Protein AF-A0A090VSH5-F1 (afdb_monomer_lite)

Foldseek 3Di:
DDDDDPVVVVVVVVVVVVVVVVLVVLQVPLQDDLVRLLVVVVVVCVVPVDDDPVPPPDPDDDDDDDDDDPDPPPPPPPPVVCPVVVSSVVSVVVSVVSNCVSLVVQLVVLVVLLVVLVVLVVVLVVCVVVVPPVCPVCNVVSVVSNVCNVVSVVSNVVSVVVSVD

Radius of gyration: 27.44 Å; chains: 1; bounding box: 69×48×62 Å

Organism: NCBI:txid504487

pLDDT: mean 79.21, std 22.47, range [32.31, 97.94]

Secondary structure (DSSP, 8-state):
-PPPPHHHHHHHHHHHHHHHHHHHHHHHHH---HHHHHHHHHHHHHH--------------------------S-TTSTTSSHHHHHHHHHHHHHHHHHHHHHHHHHHHHHHHHHHHHHHHHHHHHHHHTT-TTGGGTHHHHHHHHTTHHHHHHHHHHHHHHHH-

Structure (mmCIF, N/CA/C/O backbone):
data_AF-A0A090VSH5-F1
#
_entry.id   AF-A0A090VSH5-F1
#
loop_
_atom_site.group_PDB
_atom_site.id
_atom_site.type_symbol
_atom_site.label_atom_id
_atom_site.label_alt_id
_atom_site.label_comp_id
_atom_site.label_asym_id
_atom_site.label_entity_id
_atom_site.label_seq_id
_atom_site.pdbx_PDB_ins_code
_atom_site.Cartn_x
_atom_site.Cartn_y
_atom_site.Cartn_z
_atom_site.occupancy
_atom_site.B_iso_or_equiv
_atom_site.auth_seq_id
_atom_site.auth_comp_id
_atom_site.auth_asym_id
_atom_site.auth_atom_id
_atom_site.pdbx_PDB_model_num
ATOM 1 N N . MET A 1 1 ? -21.966 -7.744 16.348 1.00 80.38 1 MET A N 1
ATOM 2 C CA . MET A 1 1 ? -20.959 -8.301 15.412 1.00 80.38 1 MET A CA 1
ATOM 3 C C . MET A 1 1 ? -21.148 -7.629 14.061 1.00 80.38 1 MET A C 1
ATOM 5 O O . MET A 1 1 ? -22.290 -7.363 13.713 1.00 80.38 1 MET A O 1
ATOM 9 N N . TYR A 1 2 ? -20.069 -7.306 13.342 1.00 85.00 2 TYR A N 1
ATOM 10 C CA . TYR A 1 2 ? -20.177 -6.771 11.979 1.00 85.00 2 TYR A CA 1
ATOM 11 C C . TYR A 1 2 ? -20.514 -7.911 11.011 1.00 85.00 2 TYR A C 1
ATOM 13 O O . TYR A 1 2 ? -19.867 -8.957 11.054 1.00 85.00 2 TYR A O 1
ATOM 21 N N . THR A 1 3 ? -21.526 -7.727 10.167 1.00 88.88 3 THR A N 1
ATOM 22 C CA . THR A 1 3 ? -21.911 -8.690 9.131 1.00 88.88 3 THR A CA 1
ATOM 23 C C . THR A 1 3 ? -21.214 -8.330 7.825 1.00 88.88 3 THR A C 1
ATOM 25 O O . THR A 1 3 ? -21.389 -7.241 7.281 1.00 88.88 3 THR A O 1
ATOM 28 N N . PHE A 1 4 ? -20.383 -9.242 7.321 1.00 87.06 4 PHE A N 1
ATOM 29 C CA . PHE A 1 4 ? -19.611 -8.986 6.111 1.00 87.06 4 PHE A CA 1
ATOM 30 C C . PHE A 1 4 ? -20.507 -9.011 4.867 1.00 87.06 4 PHE A C 1
ATOM 32 O O . PHE A 1 4 ? -21.307 -9.927 4.677 1.00 87.06 4 PHE A O 1
ATOM 39 N N . SER A 1 5 ? -20.354 -8.018 3.991 1.00 92.19 5 SER A N 1
ATOM 40 C CA . SER A 1 5 ? -21.100 -7.964 2.734 1.00 92.19 5 SER A CA 1
ATOM 41 C C . SER A 1 5 ? -20.492 -8.912 1.697 1.00 92.19 5 SER A C 1
ATOM 43 O O . SER A 1 5 ? -19.349 -8.733 1.275 1.00 92.19 5 SER A O 1
ATOM 45 N N . ASN A 1 6 ? -21.278 -9.877 1.207 1.00 86.81 6 ASN A N 1
ATOM 46 C CA . ASN A 1 6 ? -20.853 -10.761 0.112 1.00 86.81 6 ASN A CA 1
ATOM 47 C C . ASN A 1 6 ? -20.476 -9.980 -1.158 1.00 86.81 6 ASN A C 1
ATOM 49 O O . ASN A 1 6 ? -19.550 -10.373 -1.862 1.00 86.81 6 ASN A O 1
ATOM 53 N N . LYS A 1 7 ? -21.135 -8.840 -1.412 1.00 94.06 7 LYS A N 1
ATOM 54 C CA . LYS A 1 7 ? -20.830 -7.964 -2.555 1.00 94.06 7 LYS A CA 1
ATOM 55 C C . LYS A 1 7 ? -19.462 -7.294 -2.417 1.00 94.06 7 LYS A C 1
ATOM 57 O O . LYS A 1 7 ? -18.755 -7.128 -3.407 1.00 94.06 7 LYS A O 1
ATOM 62 N N . LEU A 1 8 ? -19.075 -6.936 -1.189 1.00 92.31 8 LEU A N 1
ATOM 63 C CA . LEU A 1 8 ? -17.770 -6.334 -0.920 1.00 92.31 8 LEU A CA 1
ATOM 64 C C . LEU A 1 8 ? -16.641 -7.350 -1.134 1.00 92.31 8 LEU A C 1
ATOM 66 O O . LEU A 1 8 ? -15.607 -6.989 -1.684 1.00 92.31 8 LEU A O 1
ATOM 70 N N . LYS A 1 9 ? -16.871 -8.626 -0.785 1.00 90.81 9 LYS A N 1
ATOM 71 C CA . LYS A 1 9 ? -15.923 -9.720 -1.058 1.00 90.81 9 LYS A CA 1
ATOM 72 C C . LYS A 1 9 ? -15.653 -9.873 -2.553 1.00 90.81 9 LYS A C 1
ATOM 74 O O . LYS A 1 9 ? -14.508 -9.960 -2.975 1.00 90.81 9 LYS A O 1
ATOM 79 N N . THR A 1 10 ? -16.714 -9.942 -3.356 1.00 94.56 10 THR A N 1
ATOM 80 C CA . THR A 1 10 ? -16.582 -10.126 -4.807 1.00 94.56 10 THR A CA 1
ATOM 81 C C . THR A 1 10 ? -15.934 -8.914 -5.462 1.00 94.56 10 THR A C 1
ATOM 83 O O . THR A 1 10 ? -15.097 -9.070 -6.344 1.00 94.56 10 THR A O 1
ATOM 86 N N . PHE A 1 11 ? -16.272 -7.710 -4.992 1.00 96.56 11 PHE A N 1
ATOM 87 C CA . PHE A 1 11 ? -15.682 -6.472 -5.485 1.00 96.56 11 PHE A CA 1
ATOM 88 C C . PHE A 1 11 ? -14.180 -6.377 -5.179 1.00 96.56 11 PHE A C 1
ATOM 90 O O . PHE A 1 11 ? -13.400 -6.064 -6.075 1.00 96.56 11 PHE A O 1
ATOM 97 N N . SER A 1 12 ? -13.747 -6.705 -3.956 1.00 94.56 12 SER A N 1
ATOM 98 C CA . SER A 1 12 ? -12.321 -6.675 -3.610 1.00 94.56 12 SER A CA 1
ATOM 99 C C . SER A 1 12 ? -11.510 -7.706 -4.395 1.00 94.56 12 SER A C 1
ATOM 101 O O . SER A 1 12 ? -10.427 -7.385 -4.874 1.00 94.56 12 SER A O 1
ATOM 103 N N . ILE A 1 13 ? -12.046 -8.914 -4.601 1.00 95.56 13 ILE A N 1
ATOM 104 C CA . ILE A 1 13 ? -11.398 -9.940 -5.431 1.00 95.56 13 ILE A CA 1
ATOM 105 C C . ILE A 1 13 ? -11.237 -9.450 -6.875 1.00 95.56 13 ILE A C 1
ATOM 107 O O . ILE A 1 13 ? -10.167 -9.622 -7.452 1.00 95.56 13 ILE A O 1
ATOM 111 N N . ALA A 1 14 ? -12.257 -8.804 -7.447 1.00 96.94 14 ALA A N 1
ATOM 112 C CA . ALA A 1 14 ? -12.163 -8.245 -8.794 1.00 96.94 14 ALA A CA 1
ATOM 113 C C . ALA A 1 14 ? -11.040 -7.197 -8.904 1.00 96.94 14 ALA A C 1
ATOM 115 O O . ALA A 1 14 ? -10.247 -7.254 -9.841 1.00 96.94 14 ALA A O 1
ATOM 116 N N . LEU A 1 15 ? -10.916 -6.295 -7.921 1.00 96.56 15 LEU A N 1
ATOM 117 C CA . LEU A 1 15 ? -9.824 -5.314 -7.876 1.00 96.56 15 LEU A CA 1
ATOM 118 C C . LEU A 1 15 ? -8.444 -5.969 -7.736 1.00 96.56 15 LEU A C 1
ATOM 120 O O . LEU A 1 15 ? -7.505 -5.528 -8.391 1.00 96.56 15 LEU A O 1
ATOM 124 N N . ILE A 1 16 ? -8.317 -7.028 -6.929 1.00 95.75 16 ILE A N 1
ATOM 125 C CA . ILE A 1 16 ? -7.055 -7.771 -6.782 1.00 95.75 16 ILE A CA 1
ATOM 126 C C . ILE A 1 16 ? -6.649 -8.398 -8.117 1.00 95.75 16 ILE A C 1
ATOM 128 O O . ILE A 1 16 ? -5.506 -8.245 -8.534 1.00 95.75 16 ILE A O 1
ATOM 132 N N . VAL A 1 17 ? -7.576 -9.065 -8.809 1.00 97.25 17 VAL A N 1
ATOM 133 C CA . VAL A 1 17 ? -7.292 -9.694 -10.108 1.00 97.25 17 VAL A CA 1
ATOM 134 C C . VAL A 1 17 ? -6.885 -8.646 -11.141 1.00 97.25 17 VAL A C 1
ATOM 136 O O . VAL A 1 17 ? -5.869 -8.816 -11.808 1.00 97.25 17 VAL A O 1
ATOM 139 N N . LEU A 1 18 ? -7.625 -7.538 -11.241 1.00 97.44 18 LEU A N 1
ATOM 140 C CA . LEU A 1 18 ? -7.280 -6.439 -12.146 1.00 97.44 18 LEU A CA 1
ATOM 141 C C . LEU A 1 18 ? -5.910 -5.832 -11.816 1.00 97.44 18 LEU A C 1
ATOM 143 O O . LEU A 1 18 ? -5.120 -5.584 -12.723 1.00 97.44 18 LEU A O 1
ATOM 147 N N . GLY A 1 19 ? -5.609 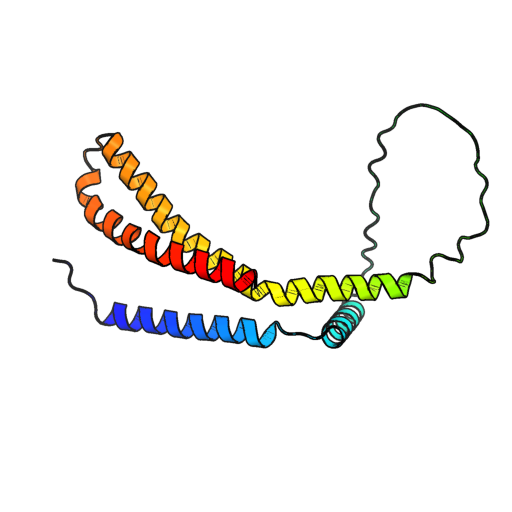-5.644 -10.530 1.00 94.56 19 GLY A N 1
ATOM 148 C CA . GLY A 1 19 ? -4.309 -5.166 -10.070 1.00 94.56 19 GLY A CA 1
ATOM 149 C C . GLY A 1 19 ? -3.173 -6.106 -10.471 1.00 94.56 19 GLY A C 1
ATOM 150 O O . GLY A 1 19 ? -2.199 -5.661 -11.068 1.00 94.56 19 GLY A O 1
ATOM 151 N N . VAL A 1 20 ? -3.317 -7.412 -10.221 1.00 95.12 20 VAL A N 1
ATOM 152 C CA . VAL A 1 20 ? -2.312 -8.424 -10.591 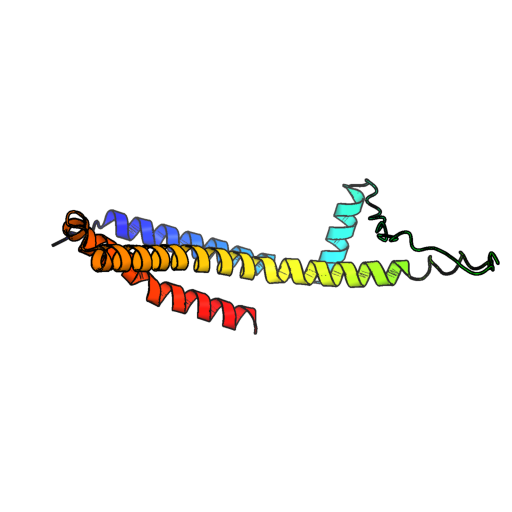1.00 95.12 20 VAL A CA 1
ATOM 153 C C . VAL A 1 20 ? -2.086 -8.462 -12.103 1.00 95.12 20 VAL A C 1
ATOM 155 O O . VAL A 1 20 ? -0.939 -8.519 -12.540 1.00 95.12 20 VAL A O 1
ATOM 158 N N . LEU A 1 21 ? -3.150 -8.377 -12.908 1.00 96.19 21 LEU A N 1
ATOM 159 C CA . LEU A 1 21 ? -3.032 -8.312 -14.368 1.00 96.19 21 LEU A CA 1
ATOM 160 C C . LEU A 1 21 ? -2.290 -7.049 -14.827 1.00 96.19 21 LEU A C 1
ATOM 162 O O . LEU A 1 21 ? -1.409 -7.139 -15.679 1.00 96.19 21 LEU A O 1
ATOM 166 N N . GLY A 1 22 ? -2.604 -5.889 -14.241 1.00 94.06 22 GLY A N 1
ATOM 167 C CA . GLY A 1 22 ? -1.925 -4.628 -14.549 1.00 94.06 22 GLY A CA 1
ATOM 168 C C . GLY A 1 22 ? -0.437 -4.656 -14.192 1.00 94.06 22 GLY A C 1
ATOM 169 O O . GLY A 1 22 ? 0.398 -4.217 -14.980 1.00 94.06 22 GLY A O 1
ATOM 170 N N . VAL A 1 23 ? -0.095 -5.237 -13.040 1.00 93.06 23 VAL A N 1
ATOM 171 C CA . VAL A 1 23 ? 1.297 -5.440 -12.619 1.00 93.06 23 VAL A CA 1
ATOM 172 C C . VAL A 1 23 ? 2.013 -6.389 -13.576 1.00 93.06 23 VAL A C 1
ATOM 174 O O . VAL A 1 23 ? 3.076 -6.042 -14.082 1.00 93.06 23 VAL A O 1
ATOM 177 N N . GLY A 1 24 ? 1.418 -7.545 -13.884 1.00 93.38 24 GLY A N 1
ATOM 178 C CA . GLY A 1 24 ? 1.990 -8.513 -14.823 1.00 93.38 24 GLY A CA 1
ATOM 179 C C . GLY A 1 24 ? 2.280 -7.892 -16.190 1.00 93.38 24 GLY A C 1
ATOM 180 O O . GLY A 1 24 ? 3.381 -8.041 -16.714 1.00 93.38 24 GLY A O 1
ATOM 181 N N . TYR A 1 25 ? 1.342 -7.106 -16.722 1.00 93.50 25 TYR A N 1
ATOM 182 C CA . TYR A 1 25 ? 1.545 -6.356 -17.962 1.00 93.50 25 TYR A CA 1
ATOM 183 C C . TYR A 1 25 ? 2.698 -5.339 -17.863 1.00 93.50 25 TYR A C 1
ATOM 185 O O . TYR A 1 25 ? 3.506 -5.219 -18.787 1.00 93.50 25 TYR A O 1
ATOM 193 N N . GLY A 1 26 ? 2.823 -4.642 -16.729 1.00 89.94 26 GLY A N 1
ATOM 194 C CA . GLY A 1 26 ? 3.933 -3.723 -16.462 1.00 89.94 26 GLY A CA 1
ATOM 195 C C . GLY A 1 26 ? 5.305 -4.397 -16.553 1.00 89.94 26 GLY A C 1
ATOM 196 O O . GLY A 1 26 ? 6.201 -3.866 -17.200 1.00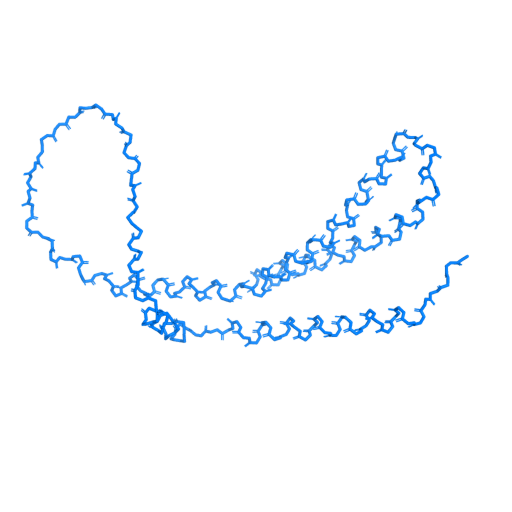 89.94 26 GLY A O 1
ATOM 197 N N . PHE A 1 27 ? 5.451 -5.595 -15.981 1.00 91.81 27 PHE A N 1
ATOM 198 C CA . PHE A 1 27 ? 6.699 -6.367 -16.046 1.00 91.81 27 PHE A CA 1
ATOM 199 C C . PHE A 1 27 ? 6.966 -6.981 -17.426 1.00 91.81 27 PHE A C 1
ATOM 201 O O . PHE A 1 27 ? 8.116 -7.086 -17.844 1.00 91.81 27 PHE A O 1
ATOM 208 N N . MET A 1 28 ? 5.928 -7.378 -18.167 1.00 91.12 28 MET A N 1
ATOM 209 C CA . MET A 1 28 ? 6.106 -7.925 -19.521 1.00 91.12 28 MET A CA 1
ATOM 210 C C . MET A 1 28 ? 6.579 -6.871 -20.528 1.00 91.12 28 MET A C 1
ATOM 212 O O . MET A 1 28 ? 7.216 -7.213 -21.518 1.00 91.12 28 MET A O 1
ATOM 216 N N . THR A 1 29 ? 6.277 -5.594 -20.290 1.00 88.75 29 THR A N 1
ATOM 217 C CA . THR A 1 29 ? 6.602 -4.498 -21.216 1.00 88.75 29 THR A CA 1
ATOM 218 C C . THR A 1 29 ? 7.898 -3.763 -20.875 1.00 88.75 29 THR A C 1
ATOM 220 O O . THR A 1 29 ? 8.431 -3.061 -21.733 1.00 88.75 29 THR A O 1
ATOM 223 N N . SER A 1 30 ? 8.423 -3.927 -19.657 1.00 84.31 30 SER A N 1
ATOM 224 C CA . SER A 1 30 ? 9.608 -3.216 -19.165 1.00 84.31 30 SER A CA 1
ATOM 225 C C . SER A 1 30 ? 10.945 -3.829 -19.583 1.00 84.31 30 SER A C 1
ATOM 227 O O . SER A 1 30 ? 11.955 -3.148 -19.499 1.00 84.31 30 SER A O 1
ATOM 229 N N . HIS A 1 31 ? 10.991 -5.090 -20.017 1.00 81.94 31 HIS A N 1
ATOM 230 C CA . HIS A 1 31 ? 12.243 -5.740 -20.418 1.00 81.94 31 HIS A CA 1
ATOM 231 C C . HIS A 1 31 ? 12.566 -5.395 -21.877 1.00 81.94 31 HIS A C 1
ATOM 233 O O . HIS A 1 31 ? 12.111 -6.072 -22.798 1.00 81.94 31 HIS A O 1
ATOM 239 N N . LYS A 1 32 ? 13.306 -4.302 -22.074 1.00 84.94 32 LYS A N 1
ATOM 240 C CA . LYS A 1 32 ? 13.791 -3.827 -23.381 1.00 84.94 32 LYS A CA 1
ATOM 241 C C . LYS A 1 32 ? 15.295 -4.046 -23.511 1.00 84.94 32 LYS A C 1
ATOM 243 O O . LYS A 1 32 ? 15.998 -3.852 -22.518 1.00 84.94 32 LYS A O 1
ATOM 248 N N . SER A 1 33 ? 15.762 -4.467 -24.688 1.00 86.56 33 SER A N 1
ATOM 249 C CA . SER A 1 33 ? 17.198 -4.550 -24.980 1.00 86.56 33 SER A CA 1
ATOM 250 C C . SER A 1 33 ? 17.787 -3.158 -25.213 1.00 86.56 33 SER A C 1
ATOM 252 O O . SER A 1 33 ? 17.057 -2.185 -25.406 1.00 86.56 33 SER A O 1
ATOM 254 N N . LEU A 1 34 ? 19.115 -3.060 -25.197 1.00 82.62 34 LEU A N 1
ATOM 255 C CA . LEU A 1 34 ? 19.818 -1.802 -25.443 1.00 82.62 34 LEU A CA 1
ATOM 256 C C . LEU A 1 34 ? 19.523 -1.294 -26.867 1.00 82.62 34 LEU A C 1
ATOM 258 O O . LEU A 1 34 ? 19.278 -0.108 -27.068 1.00 82.62 34 LEU A O 1
ATOM 262 N N . GLU A 1 35 ? 19.455 -2.200 -27.845 1.00 83.75 35 GLU A N 1
ATOM 263 C CA . GLU A 1 35 ? 19.112 -1.885 -29.234 1.00 83.75 35 GLU A CA 1
ATOM 264 C C . GLU A 1 35 ? 17.687 -1.332 -29.362 1.00 83.75 35 GLU A C 1
ATOM 266 O O . GLU A 1 35 ? 17.500 -0.303 -30.008 1.00 83.75 35 GLU A O 1
ATOM 271 N N . ASP A 1 36 ? 16.710 -1.945 -28.683 1.00 83.69 36 ASP A N 1
ATOM 272 C CA . ASP A 1 36 ? 15.323 -1.460 -28.664 1.00 83.69 36 ASP A CA 1
ATOM 273 C C . ASP A 1 36 ? 15.237 -0.048 -28.059 1.00 83.69 36 ASP A C 1
ATOM 275 O O . ASP A 1 36 ? 14.466 0.793 -28.516 1.00 83.69 36 ASP A O 1
ATOM 279 N N . VAL A 1 37 ? 16.017 0.223 -27.005 1.00 83.88 37 VAL A N 1
ATOM 280 C CA . VAL A 1 37 ? 16.058 1.541 -26.351 1.00 83.88 37 VAL A CA 1
ATOM 281 C C . VAL A 1 37 ? 16.719 2.579 -27.257 1.00 83.88 37 VAL A C 1
ATOM 283 O O . VAL A 1 37 ? 16.221 3.698 -27.352 1.00 83.88 37 VAL A O 1
ATOM 286 N N . LYS A 1 38 ? 17.792 2.217 -27.967 1.00 82.88 38 LYS A N 1
ATOM 287 C CA . LYS A 1 38 ? 18.429 3.083 -28.970 1.00 82.88 38 LYS A CA 1
ATOM 288 C C . LYS A 1 38 ? 17.478 3.423 -30.114 1.00 82.88 38 LYS A C 1
ATOM 290 O O . LYS A 1 38 ? 17.414 4.582 -30.509 1.00 82.88 38 LYS A O 1
ATOM 295 N N . GLU A 1 39 ? 16.725 2.445 -30.617 1.00 85.75 39 GLU A N 1
ATOM 296 C CA . GLU A 1 39 ? 15.713 2.667 -31.656 1.00 85.75 39 GLU A CA 1
ATOM 297 C C . GLU A 1 39 ? 14.605 3.604 -31.158 1.00 85.75 39 GLU A C 1
ATOM 299 O O . GLU A 1 39 ? 14.280 4.570 -31.843 1.00 85.75 39 GLU A O 1
ATOM 304 N N . MET A 1 40 ? 14.112 3.412 -29.927 1.00 82.81 40 MET A N 1
ATOM 305 C CA . MET A 1 40 ? 13.141 4.328 -29.311 1.00 82.81 40 MET A CA 1
ATOM 306 C C . MET A 1 40 ? 13.684 5.753 -29.162 1.00 82.81 40 MET A C 1
ATOM 308 O O . MET A 1 40 ? 12.973 6.702 -29.473 1.00 82.81 40 MET A O 1
ATOM 312 N N . LEU A 1 41 ? 14.933 5.918 -28.714 1.00 83.12 41 LEU A N 1
ATOM 313 C CA . LEU A 1 41 ? 15.564 7.235 -28.569 1.00 83.12 41 LEU A CA 1
ATOM 314 C C . LEU A 1 41 ? 15.804 7.906 -29.930 1.00 83.12 41 LEU A C 1
ATOM 316 O O . LEU A 1 41 ? 15.650 9.120 -30.054 1.00 83.12 41 LEU A O 1
ATOM 320 N N . ALA A 1 42 ? 16.145 7.129 -30.961 1.00 81.69 42 ALA A N 1
ATOM 321 C CA . ALA A 1 42 ? 16.305 7.622 -32.326 1.00 81.69 42 ALA A CA 1
ATOM 322 C C . ALA A 1 42 ? 14.961 8.040 -32.951 1.00 81.69 42 ALA A C 1
ATOM 324 O O . ALA A 1 42 ? 14.879 9.101 -33.576 1.00 81.69 42 ALA A O 1
ATOM 325 N N . GLU A 1 43 ? 13.895 7.258 -32.745 1.00 79.81 43 GLU A N 1
ATOM 326 C CA . GLU A 1 43 ? 12.530 7.642 -33.124 1.00 79.81 43 GLU A CA 1
ATOM 327 C C . GLU A 1 43 ? 12.081 8.902 -32.369 1.00 79.81 43 GLU A C 1
ATOM 329 O O . GLU A 1 43 ? 11.572 9.840 -32.988 1.00 79.81 43 GLU A O 1
ATOM 334 N N . GLU A 1 44 ? 12.321 8.979 -31.058 1.00 74.25 44 GLU A N 1
ATOM 335 C CA . GLU A 1 44 ? 11.959 10.130 -30.226 1.00 74.25 44 GLU A CA 1
ATOM 336 C C . GLU A 1 44 ? 12.703 11.401 -30.666 1.00 74.25 44 GLU A C 1
ATOM 338 O O . GLU A 1 44 ? 12.073 12.445 -30.837 1.00 74.25 44 GLU A O 1
ATOM 343 N N . ALA A 1 45 ? 14.001 11.312 -30.974 1.00 73.69 45 ALA A N 1
ATOM 344 C CA . ALA A 1 45 ? 14.787 12.419 -31.525 1.00 73.69 45 ALA A CA 1
ATOM 345 C C . ALA A 1 45 ? 14.292 12.869 -32.912 1.00 73.69 45 ALA A C 1
ATOM 347 O O . ALA A 1 45 ? 14.314 14.061 -33.227 1.00 73.69 45 ALA A O 1
ATOM 348 N N . SER A 1 46 ? 13.803 11.937 -33.738 1.00 66.81 46 SER A N 1
ATOM 349 C CA . SER A 1 46 ? 13.247 12.252 -35.061 1.00 66.81 46 SER A CA 1
ATOM 350 C C . SER A 1 46 ? 11.881 12.952 -34.994 1.00 66.81 46 SER A C 1
ATOM 352 O O . SER A 1 46 ? 11.542 13.740 -35.879 1.00 66.81 46 SER A O 1
ATOM 354 N N . HIS A 1 47 ? 11.117 12.716 -33.922 1.00 59.34 47 HIS A N 1
ATOM 355 C CA . HIS A 1 47 ? 9.807 13.327 -33.686 1.00 59.34 47 HIS A CA 1
ATOM 356 C C . HIS A 1 47 ? 9.861 14.586 -32.803 1.00 59.34 47 HIS A C 1
ATOM 358 O O . HIS A 1 47 ? 8.990 15.450 -32.923 1.00 59.34 47 HIS A O 1
ATOM 364 N N . HIS A 1 48 ? 10.905 14.741 -31.985 1.00 53.81 48 HIS A N 1
ATOM 365 C CA . HIS A 1 48 ? 11.176 15.906 -31.143 1.00 53.81 48 HIS A CA 1
ATOM 366 C C . HIS A 1 48 ? 12.494 16.590 -31.546 1.00 53.81 48 HIS A C 1
ATOM 368 O O . HIS A 1 48 ? 13.442 16.675 -30.770 1.00 53.81 48 HIS A O 1
ATOM 374 N N . GLY A 1 49 ? 12.547 17.130 -32.768 1.00 48.78 49 GLY A N 1
ATOM 375 C CA . GLY A 1 49 ? 13.637 17.993 -33.243 1.00 48.78 49 GLY A CA 1
ATOM 376 C C . GLY A 1 49 ? 13.646 19.370 -32.564 1.00 48.78 49 GLY A C 1
ATOM 377 O O . GLY A 1 49 ? 13.334 20.376 -33.197 1.00 48.78 49 GLY A O 1
ATOM 378 N N . GLY A 1 50 ? 13.971 19.414 -31.272 1.00 46.91 50 GLY A N 1
ATOM 379 C CA . GLY A 1 50 ? 14.030 20.634 -30.470 1.00 46.91 50 GLY A CA 1
ATOM 380 C C . GLY A 1 50 ? 15.130 20.567 -29.418 1.00 46.91 50 GLY A C 1
ATOM 381 O O . GLY A 1 50 ? 14.850 20.302 -28.256 1.00 46.91 50 GLY A O 1
ATOM 382 N N . GLU A 1 51 ? 16.366 20.777 -29.871 1.00 46.66 51 GLU A N 1
ATOM 383 C CA . GLU A 1 51 ? 17.498 21.393 -29.164 1.00 46.66 51 GLU A CA 1
ATOM 384 C C . GLU A 1 51 ? 17.283 21.621 -27.650 1.00 46.66 51 GLU A C 1
ATOM 386 O O . GLU A 1 51 ? 16.819 22.672 -27.209 1.00 46.66 51 GLU A O 1
ATOM 391 N N . HIS A 1 52 ? 17.650 20.633 -26.832 1.00 41.72 52 HIS A N 1
ATOM 392 C CA . HIS A 1 52 ? 17.925 20.861 -25.416 1.00 41.72 52 HIS A CA 1
ATOM 393 C C . HIS A 1 52 ? 19.356 20.429 -25.121 1.00 41.72 52 HIS A C 1
ATOM 395 O O . HIS A 1 52 ? 19.622 19.445 -24.432 1.00 41.72 52 HIS A O 1
ATOM 401 N N . GLU A 1 53 ? 20.288 21.209 -25.669 1.00 39.66 53 GLU A N 1
ATOM 402 C CA . GLU A 1 53 ? 21.606 21.370 -25.079 1.00 39.66 53 GLU A CA 1
ATOM 403 C C . GLU A 1 53 ? 21.382 21.833 -23.632 1.00 39.66 53 GLU A C 1
ATOM 405 O O . GLU A 1 53 ? 21.085 22.999 -23.355 1.00 39.66 53 GLU A O 1
ATOM 410 N N . THR A 1 54 ? 21.467 20.909 -22.675 1.00 34.97 54 THR A N 1
ATOM 411 C CA . THR A 1 54 ? 21.638 21.281 -21.276 1.00 34.97 54 THR A CA 1
ATOM 412 C C . THR A 1 54 ? 23.020 21.907 -21.160 1.00 34.97 54 THR A C 1
ATOM 414 O O . THR A 1 54 ? 23.986 21.234 -20.807 1.00 34.97 54 THR A O 1
ATOM 417 N N . THR A 1 55 ? 23.127 23.201 -21.462 1.00 36.25 55 THR A N 1
ATOM 418 C CA . THR A 1 55 ? 24.267 24.001 -21.033 1.00 36.25 55 THR A CA 1
ATOM 419 C C . THR A 1 55 ? 24.257 23.921 -19.505 1.00 36.25 55 THR A C 1
ATOM 421 O O . THR A 1 55 ? 23.452 24.546 -18.806 1.00 36.25 55 THR A O 1
ATOM 424 N N . THR A 1 56 ? 25.104 23.055 -18.957 1.00 36.28 56 THR A N 1
ATOM 425 C CA . THR A 1 56 ? 25.462 23.077 -17.548 1.00 36.28 56 THR A CA 1
ATOM 426 C C . THR A 1 56 ? 26.096 24.436 -17.298 1.00 36.28 56 THR A C 1
ATOM 428 O O . THR A 1 56 ? 27.289 24.627 -17.526 1.00 36.28 56 THR A O 1
ATOM 431 N N . LYS A 1 57 ? 25.296 25.416 -16.862 1.00 37.69 57 LYS A N 1
ATOM 432 C CA . LYS A 1 57 ? 25.818 26.652 -16.283 1.00 37.69 57 LYS A CA 1
ATOM 433 C C . LYS A 1 57 ? 26.585 26.262 -15.029 1.00 37.69 57 LYS A C 1
ATOM 43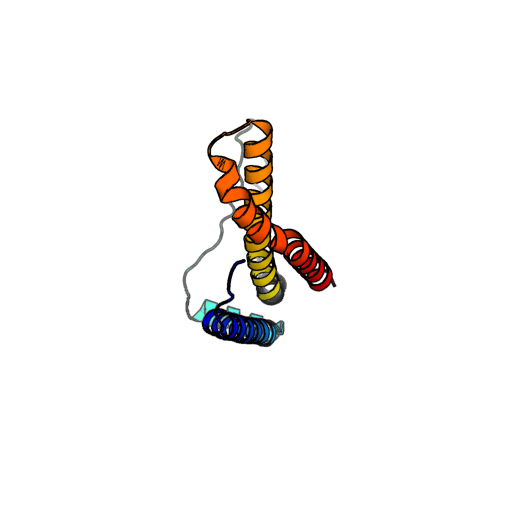5 O O . LYS A 1 57 ? 26.008 26.131 -13.951 1.00 37.69 57 LYS A O 1
ATOM 440 N N . ALA A 1 58 ? 27.887 26.049 -15.196 1.00 35.22 58 ALA A N 1
ATOM 441 C CA . ALA A 1 58 ? 28.835 26.000 -14.106 1.00 35.22 58 ALA A CA 1
ATOM 442 C C . ALA A 1 58 ? 28.613 27.255 -13.257 1.00 35.22 58 ALA A C 1
ATOM 444 O O . ALA A 1 58 ? 28.696 28.386 -13.741 1.00 35.22 58 ALA A O 1
ATOM 445 N N . HIS A 1 59 ? 28.253 27.044 -11.997 1.00 32.81 59 HIS A N 1
ATOM 446 C CA . HIS A 1 59 ? 28.049 28.102 -11.026 1.00 32.81 59 HIS A CA 1
ATOM 447 C C . HIS A 1 59 ? 29.430 28.659 -10.648 1.00 32.81 59 HIS A C 1
ATOM 449 O O . HIS A 1 59 ? 30.020 28.262 -9.646 1.00 32.81 59 HIS A O 1
ATOM 455 N N . VAL A 1 60 ? 29.989 29.535 -11.490 1.00 33.03 60 VAL A N 1
ATOM 456 C CA . VAL A 1 60 ? 31.236 30.247 -11.194 1.00 33.03 60 VAL A CA 1
ATOM 457 C C . VAL A 1 60 ? 30.935 31.265 -10.100 1.00 33.03 60 VAL A C 1
ATOM 459 O O . VAL A 1 60 ? 30.376 32.334 -10.339 1.00 33.03 60 VAL A O 1
ATOM 462 N N . VAL A 1 61 ? 31.287 30.900 -8.869 1.00 34.88 61 VAL A N 1
ATOM 463 C CA . VAL A 1 61 ? 31.465 31.850 -7.773 1.00 34.88 61 VAL A CA 1
ATOM 464 C C . VAL A 1 61 ? 32.592 32.793 -8.187 1.00 34.88 61 VAL A C 1
ATOM 466 O O . VAL A 1 61 ? 33.727 32.366 -8.382 1.00 34.88 61 VAL A O 1
ATOM 469 N N . ALA A 1 62 ? 32.263 34.072 -8.354 1.00 39.00 62 ALA A N 1
ATOM 470 C CA . ALA A 1 62 ? 33.226 35.130 -8.613 1.00 39.00 62 ALA A CA 1
ATOM 471 C C . ALA A 1 62 ? 34.158 35.290 -7.399 1.00 39.00 62 ALA A C 1
ATOM 473 O O . ALA A 1 62 ? 33.795 35.909 -6.399 1.00 39.00 62 ALA A O 1
ATOM 474 N N . GLY A 1 63 ? 35.350 34.705 -7.499 1.00 33.31 63 GLY A N 1
ATOM 475 C CA . GLY A 1 63 ? 36.460 34.860 -6.567 1.00 33.31 63 GLY A CA 1
ATOM 476 C C . GLY A 1 63 ? 37.708 35.310 -7.322 1.00 33.31 63 GLY A C 1
ATOM 477 O O . GLY A 1 63 ? 38.363 34.501 -7.959 1.00 33.31 63 GLY A O 1
ATOM 478 N N . VAL A 1 64 ? 37.928 36.624 -7.302 1.00 36.81 64 VAL A N 1
ATOM 479 C CA . VAL A 1 64 ? 39.191 37.390 -7.320 1.00 36.81 64 VAL A CA 1
ATOM 480 C C . VAL A 1 64 ? 40.503 36.634 -7.651 1.00 36.81 64 VAL A C 1
ATOM 482 O O . VAL A 1 64 ? 40.899 35.737 -6.918 1.00 36.81 64 VAL A O 1
ATOM 485 N N . GLU A 1 65 ? 41.187 37.156 -8.686 1.00 41.94 65 GLU A N 1
ATOM 486 C CA . GLU A 1 65 ? 42.643 37.155 -8.986 1.00 41.94 65 GLU A CA 1
ATOM 487 C C . GLU A 1 65 ? 43.383 35.816 -9.210 1.00 41.94 65 GLU A C 1
ATOM 489 O O . GLU A 1 65 ? 43.684 35.090 -8.272 1.00 41.94 65 GLU A O 1
ATOM 494 N N . ASP A 1 66 ? 43.788 35.540 -10.462 1.00 36.31 66 ASP A N 1
ATOM 495 C CA . ASP A 1 66 ? 45.180 35.663 -10.966 1.00 36.31 66 ASP A CA 1
ATOM 496 C C . ASP A 1 66 ? 45.458 34.735 -12.186 1.00 36.31 66 ASP A C 1
ATOM 498 O O . ASP A 1 66 ? 44.908 33.644 -12.310 1.00 36.31 66 ASP A O 1
ATOM 502 N N . HIS A 1 67 ? 46.363 35.199 -13.057 1.00 37.03 67 HIS A N 1
ATOM 503 C CA . HIS A 1 67 ? 47.156 34.495 -14.081 1.00 37.03 67 HIS A CA 1
ATOM 504 C C . HIS A 1 67 ? 46.557 34.133 -15.462 1.00 37.03 67 HIS A C 1
ATOM 506 O O . HIS A 1 67 ? 46.072 33.039 -15.727 1.00 37.03 67 HIS A O 1
ATOM 512 N N . SER A 1 68 ? 46.771 35.058 -16.410 1.00 45.12 68 SER A N 1
ATOM 513 C CA . SER A 1 68 ? 47.530 34.850 -17.663 1.00 45.12 68 SER A CA 1
ATOM 514 C C . SER A 1 68 ? 47.739 33.398 -18.138 1.00 45.12 68 SER A C 1
ATOM 516 O O . SER A 1 68 ? 48.700 32.771 -17.700 1.00 45.12 68 SER A O 1
ATOM 518 N N . ASN A 1 69 ? 46.969 32.948 -19.142 1.00 34.38 69 ASN A N 1
ATOM 519 C CA . ASN A 1 69 ? 47.483 32.431 -20.428 1.00 34.38 69 ASN A CA 1
ATOM 520 C C . ASN A 1 69 ? 46.311 32.114 -21.390 1.00 34.38 69 ASN A C 1
ATOM 522 O O . ASN A 1 69 ? 45.823 30.989 -21.438 1.00 34.38 69 ASN A O 1
ATOM 526 N N . ASN A 1 70 ? 45.850 33.096 -22.175 1.00 42.28 70 ASN A N 1
ATOM 527 C CA . ASN A 1 70 ? 44.932 32.843 -23.297 1.00 42.28 70 ASN A CA 1
ATOM 528 C C . ASN A 1 70 ? 45.728 32.354 -24.517 1.00 42.28 70 ASN A C 1
ATOM 530 O O . ASN A 1 70 ? 45.869 33.063 -25.514 1.00 42.28 70 ASN A O 1
ATOM 534 N N . ALA A 1 71 ? 46.265 31.139 -24.423 1.00 32.31 71 ALA A N 1
ATOM 535 C CA . ALA A 1 71 ? 46.701 30.389 -25.588 1.00 32.31 71 ALA A CA 1
ATOM 536 C C . ALA A 1 71 ? 45.487 29.622 -26.126 1.00 32.31 71 ALA A C 1
ATOM 538 O O . ALA A 1 71 ? 45.049 28.632 -25.544 1.00 32.31 71 ALA A O 1
ATOM 539 N N . HIS A 1 72 ? 44.912 30.112 -27.223 1.00 41.88 72 HIS A N 1
ATOM 540 C CA . HIS A 1 72 ? 43.978 29.334 -28.026 1.00 41.88 72 HIS A CA 1
ATOM 541 C C . HIS A 1 72 ? 44.761 28.200 -28.698 1.00 41.88 72 HIS A C 1
ATOM 543 O O . HIS A 1 72 ? 45.354 28.399 -29.756 1.00 41.88 72 HIS A O 1
ATOM 549 N N . GLU A 1 73 ? 44.802 27.027 -28.066 1.00 34.12 73 GLU A N 1
ATOM 550 C CA . GLU A 1 73 ? 45.220 25.805 -28.747 1.00 34.12 73 GLU A CA 1
ATOM 551 C C . GLU A 1 73 ? 44.176 25.441 -29.814 1.00 34.12 73 GLU A C 1
ATOM 553 O O . GLU A 1 73 ? 43.000 25.211 -29.522 1.00 34.12 73 GLU A O 1
ATOM 558 N N . GLU A 1 74 ? 44.623 25.392 -31.070 1.00 42.16 74 GLU A N 1
ATOM 559 C CA . GLU A 1 74 ? 43.941 24.746 -32.191 1.00 42.16 74 GLU A CA 1
ATOM 560 C C . GLU A 1 74 ? 43.801 23.242 -31.913 1.00 42.16 74 GLU A C 1
ATOM 562 O O . GLU A 1 74 ? 44.590 22.447 -32.401 1.00 42.16 74 GLU A O 1
ATOM 567 N N . ASN A 1 75 ? 42.815 22.830 -31.117 1.00 42.84 75 ASN A N 1
ATOM 568 C CA . ASN A 1 75 ? 42.399 21.424 -31.015 1.00 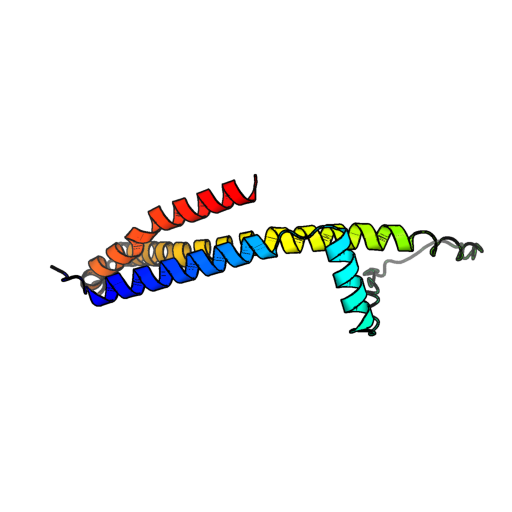42.84 75 ASN A CA 1
ATOM 569 C C . ASN A 1 75 ? 40.890 21.281 -30.738 1.00 42.84 75 ASN A C 1
ATOM 571 O O . ASN A 1 75 ? 40.435 20.318 -30.128 1.00 42.84 75 ASN A O 1
ATOM 575 N N . ALA A 1 76 ? 40.071 22.195 -31.266 1.00 43.19 76 ALA A N 1
ATOM 576 C CA . ALA A 1 76 ? 38.606 22.081 -31.254 1.00 43.19 76 ALA A CA 1
ATOM 577 C C . ALA A 1 76 ? 38.055 21.086 -32.308 1.00 43.19 76 ALA A C 1
ATOM 579 O O . ALA A 1 76 ? 36.897 21.173 -32.707 1.00 43.19 76 ALA A O 1
ATOM 580 N N . HIS A 1 77 ? 38.878 20.138 -32.768 1.00 41.12 77 HIS A N 1
ATOM 581 C CA . HIS A 1 77 ? 38.486 19.081 -33.710 1.00 41.12 77 HIS A CA 1
ATOM 582 C C . HIS A 1 77 ? 38.500 17.670 -33.093 1.00 41.12 77 HIS A C 1
ATOM 584 O O . HIS A 1 77 ? 38.168 16.711 -33.781 1.00 41.12 77 HIS A O 1
ATOM 590 N N . GLY A 1 78 ? 38.825 17.531 -31.800 1.00 35.75 78 GLY A N 1
ATOM 591 C CA . GLY A 1 78 ? 38.753 16.252 -31.075 1.00 35.75 78 GLY A CA 1
ATOM 592 C C . GLY A 1 78 ? 37.416 15.977 -30.373 1.00 35.75 78 GLY A C 1
ATOM 593 O O . GLY A 1 78 ? 37.122 14.832 -30.056 1.00 35.75 78 GLY A O 1
ATOM 594 N N . ALA A 1 79 ? 36.576 16.997 -30.170 1.00 42.03 79 ALA A N 1
ATOM 595 C CA . ALA A 1 79 ? 35.332 16.881 -29.395 1.00 42.03 79 ALA A CA 1
ATOM 596 C C . ALA A 1 79 ? 34.163 16.207 -30.147 1.00 42.03 79 ALA A C 1
ATOM 598 O O . ALA A 1 79 ? 33.095 16.020 -29.577 1.00 42.03 79 ALA A O 1
ATOM 599 N N . LEU A 1 80 ? 34.347 15.845 -31.422 1.00 44.34 80 LEU A N 1
ATOM 600 C CA . LEU A 1 80 ? 33.333 15.149 -32.228 1.00 44.34 80 LEU A CA 1
ATOM 601 C C . LEU A 1 80 ? 33.561 13.632 -32.316 1.00 44.34 80 LEU A C 1
ATOM 603 O O . LEU A 1 80 ? 32.713 12.927 -32.852 1.00 44.34 80 LEU A O 1
ATOM 607 N N . ALA A 1 81 ? 34.685 13.123 -31.800 1.00 39.84 81 ALA A N 1
ATOM 608 C CA . ALA A 1 81 ? 34.975 11.687 -31.778 1.00 39.84 81 ALA A CA 1
ATOM 609 C C . ALA A 1 81 ? 34.380 10.967 -30.552 1.00 39.84 81 ALA A C 1
ATOM 611 O O . ALA A 1 81 ? 34.372 9.743 -30.523 1.00 39.84 81 ALA A O 1
ATOM 612 N N . ASP A 1 82 ? 33.865 11.716 -29.570 1.00 41.84 82 ASP A N 1
ATOM 613 C CA . ASP A 1 82 ? 33.329 11.190 -28.301 1.00 41.84 82 ASP A CA 1
ATOM 614 C C . ASP A 1 82 ? 31.790 11.272 -28.215 1.00 41.84 82 ASP A C 1
ATOM 616 O O . ASP A 1 82 ? 31.177 11.021 -27.183 1.00 41.84 82 ASP A O 1
ATOM 620 N N . VAL A 1 83 ? 31.128 11.631 -29.320 1.00 50.12 83 VAL A N 1
ATOM 621 C CA . VAL A 1 83 ? 29.658 11.728 -29.390 1.00 50.12 83 VAL A CA 1
ATOM 622 C C . VAL A 1 83 ? 29.007 10.338 -29.440 1.00 50.12 83 VAL A C 1
ATOM 624 O O . VAL A 1 83 ? 27.887 10.166 -28.965 1.00 50.12 83 VAL A O 1
ATOM 627 N N . ASP A 1 84 ? 29.722 9.333 -29.954 1.00 49.78 84 ASP A N 1
ATOM 628 C CA . ASP A 1 84 ? 29.223 7.955 -30.077 1.00 49.78 84 ASP A CA 1
ATOM 629 C C . ASP A 1 84 ? 29.215 7.221 -28.720 1.00 49.78 84 ASP A C 1
ATOM 631 O O . ASP A 1 84 ? 28.326 6.420 -28.443 1.00 49.78 84 ASP A O 1
ATOM 635 N N . HIS A 1 85 ? 30.146 7.554 -27.815 1.00 50.50 85 HIS A N 1
ATOM 636 C CA . HIS A 1 85 ? 30.203 6.962 -26.472 1.00 50.50 85 HIS A CA 1
ATOM 637 C C . HIS A 1 85 ? 29.137 7.528 -25.521 1.00 50.50 85 HIS A C 1
ATOM 639 O O . HIS A 1 85 ? 28.560 6.782 -24.730 1.00 50.50 85 HIS A O 1
ATOM 645 N N . HIS A 1 86 ? 28.797 8.815 -25.640 1.00 58.19 86 HIS A N 1
ATOM 646 C CA . HIS A 1 86 ? 27.741 9.428 -24.828 1.00 58.19 86 HIS A CA 1
ATOM 647 C C . HIS A 1 86 ? 26.328 8.919 -25.162 1.00 58.19 86 HIS A C 1
ATOM 649 O O . HIS A 1 86 ? 25.471 8.874 -24.277 1.00 58.19 86 HIS A O 1
ATOM 655 N N . GLY A 1 87 ? 26.072 8.517 -26.413 1.00 62.34 87 GLY A N 1
ATOM 656 C CA . GLY A 1 87 ? 24.791 7.920 -26.812 1.00 62.34 87 GLY A CA 1
ATOM 657 C C . GLY A 1 87 ? 24.560 6.542 -26.186 1.00 62.34 87 GLY A C 1
ATOM 658 O O . GLY A 1 87 ? 23.451 6.236 -25.742 1.00 62.34 87 GLY A O 1
ATOM 659 N N . ASP A 1 88 ? 25.620 5.741 -26.091 1.00 72.75 88 ASP A N 1
ATOM 660 C CA . ASP A 1 88 ? 25.574 4.385 -25.543 1.00 72.75 88 ASP A CA 1
ATOM 661 C C . ASP A 1 88 ? 25.388 4.380 -24.022 1.00 72.75 88 ASP A C 1
ATOM 663 O O . ASP A 1 88 ? 24.512 3.670 -23.522 1.00 72.75 88 ASP A O 1
ATOM 667 N N . GLU A 1 89 ? 26.113 5.236 -23.294 1.00 77.81 89 GLU A N 1
ATOM 668 C CA . GLU A 1 89 ? 25.905 5.417 -21.849 1.00 77.81 89 GLU A CA 1
ATOM 669 C C . GLU A 1 89 ? 24.501 5.969 -21.543 1.00 77.81 89 GLU A C 1
ATOM 671 O O . GLU A 1 89 ? 23.832 5.521 -20.607 1.00 77.81 89 GLU A O 1
ATOM 676 N N . HIS A 1 90 ? 23.998 6.912 -22.351 1.00 78.75 90 HIS A N 1
ATOM 677 C CA . HIS A 1 90 ? 22.644 7.438 -22.178 1.00 78.75 90 HIS A CA 1
ATOM 678 C C . HIS A 1 90 ? 21.575 6.355 -22.385 1.00 78.75 90 HIS A C 1
ATOM 680 O O . HIS A 1 90 ? 20.648 6.238 -21.577 1.00 78.75 90 HIS A O 1
ATOM 686 N N . ALA A 1 91 ? 21.722 5.529 -23.423 1.00 83.06 91 ALA A N 1
ATOM 687 C CA . ALA A 1 91 ? 20.818 4.416 -23.682 1.00 83.06 91 ALA A CA 1
ATOM 688 C C . ALA A 1 91 ? 20.833 3.384 -22.541 1.00 83.06 91 ALA A C 1
ATOM 690 O O . ALA A 1 91 ? 19.772 2.902 -22.142 1.00 83.06 91 ALA A O 1
ATOM 691 N N . GLU A 1 92 ? 21.997 3.095 -21.955 1.00 84.38 92 GLU A N 1
ATOM 692 C CA . GLU A 1 92 ? 22.116 2.205 -20.795 1.00 84.38 92 GLU A CA 1
ATOM 693 C C . GLU A 1 92 ? 21.387 2.768 -19.561 1.00 84.38 92 GLU A C 1
ATOM 695 O O . GLU A 1 92 ? 20.609 2.065 -18.906 1.00 84.38 92 GLU A O 1
ATOM 700 N N . HIS A 1 93 ? 21.539 4.064 -19.276 1.00 86.25 93 HIS A N 1
ATOM 701 C CA . HIS A 1 93 ? 20.810 4.715 -18.187 1.00 86.25 93 HIS A CA 1
ATOM 702 C C . HIS A 1 93 ? 19.290 4.676 -18.383 1.00 86.25 93 HIS A C 1
ATOM 704 O O . HIS A 1 93 ? 18.551 4.387 -17.436 1.00 86.25 93 HIS A O 1
ATOM 710 N N . VAL A 1 94 ? 18.805 4.959 -19.595 1.00 87.56 94 VAL A N 1
ATOM 711 C CA . VAL A 1 94 ? 17.371 4.911 -19.918 1.00 87.56 94 VAL A CA 1
ATOM 712 C C . VAL A 1 94 ? 16.847 3.479 -19.822 1.00 87.56 94 VAL A C 1
ATOM 714 O O . VAL A 1 94 ? 15.778 3.255 -19.251 1.00 87.56 94 VAL A O 1
ATOM 717 N N . MET A 1 95 ? 17.617 2.495 -20.287 1.00 88.75 95 MET A N 1
ATOM 718 C CA . MET A 1 95 ? 17.280 1.079 -20.159 1.00 88.75 95 MET A CA 1
ATOM 719 C C . MET A 1 95 ? 17.062 0.694 -18.690 1.00 88.75 95 MET A C 1
ATOM 721 O O . MET A 1 95 ? 16.005 0.158 -18.345 1.00 88.75 95 MET A O 1
ATOM 725 N N . HIS A 1 96 ? 17.994 1.049 -17.800 1.00 87.81 96 HIS A N 1
ATOM 726 C CA . HIS A 1 96 ? 17.837 0.806 -16.364 1.00 87.81 96 HIS A CA 1
ATOM 727 C C . HIS A 1 96 ? 16.605 1.503 -15.771 1.00 87.81 96 HIS A C 1
ATOM 729 O O . HIS A 1 96 ? 15.908 0.922 -14.934 1.00 87.81 96 HIS A O 1
ATOM 735 N N . GLN A 1 97 ? 16.281 2.722 -16.214 1.00 89.06 97 GLN A N 1
ATOM 736 C CA . GLN A 1 97 ? 15.063 3.412 -15.776 1.00 89.06 97 GLN A CA 1
ATOM 737 C C . GLN A 1 97 ? 13.793 2.674 -16.212 1.00 89.06 97 GLN A C 1
ATOM 739 O O . GLN A 1 97 ? 12.866 2.527 -15.411 1.00 89.06 97 GLN A O 1
ATOM 744 N N . ILE A 1 98 ? 13.744 2.179 -17.452 1.00 88.69 98 ILE A N 1
ATOM 745 C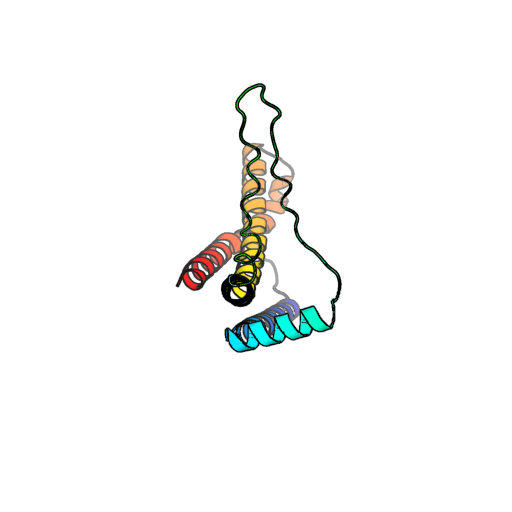 CA . ILE A 1 98 ? 12.601 1.423 -17.979 1.00 88.69 98 ILE A CA 1
ATOM 746 C C . ILE A 1 98 ? 12.425 0.111 -17.204 1.00 88.69 98 ILE A C 1
ATOM 748 O O . ILE A 1 98 ? 11.299 -0.219 -16.819 1.00 88.69 98 ILE A O 1
ATOM 752 N N . HIS A 1 99 ? 13.520 -0.597 -16.915 1.00 89.44 99 HIS A N 1
ATOM 753 C CA . HIS A 1 99 ? 13.506 -1.858 -16.165 1.00 89.44 99 HIS A CA 1
ATOM 754 C C . HIS A 1 99 ? 13.053 -1.662 -14.709 1.00 89.44 99 HIS A C 1
ATOM 756 O O . HIS A 1 99 ? 12.277 -2.466 -14.191 1.00 89.44 99 HIS A O 1
ATOM 762 N N . ASN A 1 100 ? 13.459 -0.564 -14.061 1.00 91.44 100 ASN A N 1
ATOM 763 C CA . ASN A 1 100 ? 13.097 -0.268 -12.668 1.00 91.44 100 ASN A CA 1
ATOM 764 C C . ASN A 1 100 ? 11.711 0.370 -12.499 1.00 91.44 100 ASN A C 1
ATOM 766 O O . ASN A 1 100 ? 11.160 0.383 -11.394 1.00 91.44 100 ASN A O 1
ATOM 770 N N . ARG A 1 101 ? 11.106 0.883 -13.574 1.00 91.19 101 ARG A N 1
ATOM 771 C CA . ARG A 1 101 ? 9.790 1.537 -13.539 1.00 91.19 101 ARG A CA 1
ATOM 772 C C . ARG A 1 101 ? 8.667 0.689 -12.909 1.00 91.19 101 ARG A C 1
ATOM 774 O O . ARG A 1 101 ? 7.958 1.228 -12.054 1.00 91.19 101 ARG A O 1
ATOM 781 N N . PRO A 1 102 ? 8.466 -0.601 -13.260 1.00 93.50 102 PRO A N 1
ATOM 782 C CA . PRO A 1 102 ? 7.434 -1.426 -12.623 1.00 93.50 102 PRO A CA 1
ATOM 783 C C . PRO A 1 102 ? 7.700 -1.681 -11.131 1.00 93.50 102 PRO A C 1
ATOM 785 O O . PRO A 1 102 ? 6.756 -1.669 -10.337 1.00 93.50 102 PRO A O 1
ATOM 788 N N . TRP A 1 103 ? 8.965 -1.842 -10.727 1.00 93.69 103 TRP A N 1
ATOM 789 C CA . TRP A 1 103 ? 9.347 -1.996 -9.320 1.00 93.69 103 TRP A CA 1
ATOM 790 C C . TRP A 1 103 ? 9.028 -0.746 -8.504 1.00 93.69 103 TRP A C 1
ATOM 792 O O . TRP A 1 103 ? 8.399 -0.841 -7.449 1.00 93.69 103 TRP A O 1
ATOM 802 N N . ALA A 1 104 ? 9.384 0.433 -9.020 1.00 93.19 104 ALA A N 1
ATOM 803 C CA . ALA A 1 104 ? 9.080 1.705 -8.375 1.00 93.19 104 ALA A CA 1
ATOM 804 C C . ALA A 1 104 ? 7.565 1.917 -8.221 1.00 93.19 104 ALA A C 1
ATOM 806 O O . ALA A 1 104 ? 7.100 2.301 -7.147 1.00 93.19 104 ALA A O 1
ATOM 807 N N . ALA A 1 105 ? 6.780 1.606 -9.259 1.00 92.88 105 ALA A N 1
ATOM 808 C CA . ALA A 1 105 ? 5.323 1.720 -9.215 1.00 92.88 105 ALA A CA 1
ATOM 809 C C . ALA A 1 105 ? 4.702 0.825 -8.125 1.00 92.88 105 ALA A C 1
ATOM 811 O O . ALA A 1 105 ? 3.862 1.286 -7.346 1.00 92.88 105 ALA A O 1
ATOM 812 N N . LEU A 1 106 ? 5.147 -0.433 -8.031 1.00 94.19 106 LEU A N 1
ATOM 813 C CA . LEU A 1 106 ? 4.717 -1.357 -6.980 1.00 94.19 106 LEU A CA 1
ATOM 814 C C . LEU A 1 106 ? 5.114 -0.877 -5.584 1.00 94.19 106 LEU A C 1
ATOM 816 O O . LEU A 1 106 ? 4.288 -0.895 -4.669 1.00 94.19 106 LEU A O 1
ATOM 820 N N . TYR A 1 107 ? 6.364 -0.445 -5.422 1.00 94.50 107 TYR A N 1
ATOM 821 C CA . TYR A 1 107 ? 6.900 -0.020 -4.136 1.00 94.50 107 TYR A CA 1
ATOM 822 C C . TYR A 1 107 ? 6.157 1.205 -3.595 1.00 94.50 107 TYR A C 1
ATOM 824 O O . TYR A 1 107 ? 5.708 1.195 -2.449 1.00 94.50 107 TYR A O 1
ATOM 832 N N . VAL A 1 108 ? 5.952 2.232 -4.429 1.00 95.12 108 VAL A N 1
ATOM 833 C CA . VAL A 1 108 ? 5.223 3.451 -4.043 1.00 95.12 108 VAL A CA 1
ATOM 834 C C . VAL A 1 108 ? 3.794 3.119 -3.615 1.00 95.12 108 VAL A C 1
ATOM 836 O O . VAL A 1 108 ? 3.347 3.582 -2.565 1.00 95.12 108 VAL A O 1
ATOM 839 N N . ALA A 1 109 ? 3.086 2.280 -4.378 1.00 95.25 109 ALA A N 1
ATOM 840 C CA . ALA A 1 109 ? 1.722 1.883 -4.042 1.00 95.25 109 ALA A CA 1
ATOM 841 C C . ALA A 1 109 ? 1.657 1.086 -2.726 1.00 95.25 109 ALA A C 1
ATOM 843 O O . ALA A 1 109 ? 0.849 1.402 -1.849 1.00 95.25 109 ALA A O 1
ATOM 844 N N . ALA A 1 110 ? 2.519 0.081 -2.553 1.00 95.50 110 ALA A N 1
ATOM 845 C CA . ALA A 1 110 ? 2.556 -0.735 -1.341 1.00 95.50 110 ALA A CA 1
ATOM 846 C C . ALA A 1 110 ? 2.902 0.102 -0.098 1.00 95.50 110 ALA A C 1
ATOM 848 O O . ALA A 1 110 ? 2.221 0.006 0.929 1.00 95.50 110 ALA A O 1
ATOM 849 N N . PHE A 1 111 ? 3.911 0.970 -0.213 1.00 95.56 111 PHE A N 1
ATOM 850 C CA . PHE A 1 111 ? 4.335 1.861 0.861 1.00 95.56 111 PHE A CA 1
ATOM 851 C C . PHE A 1 111 ? 3.231 2.852 1.246 1.00 95.56 111 PHE A C 1
ATOM 853 O O . PHE A 1 111 ? 2.973 3.049 2.433 1.00 95.56 111 PHE A O 1
ATOM 860 N N . PHE A 1 112 ? 2.520 3.414 0.264 1.00 97.12 112 PHE A N 1
ATOM 861 C CA . PHE A 1 112 ? 1.400 4.326 0.496 1.00 97.12 112 PHE A CA 1
ATOM 862 C C . PHE A 1 112 ? 0.298 3.689 1.356 1.00 97.12 112 PHE A C 1
ATOM 864 O O . PHE A 1 112 ? -0.070 4.237 2.396 1.00 97.12 112 PHE A O 1
ATOM 871 N N . PHE A 1 113 ? -0.198 2.504 0.984 1.00 96.00 113 PHE A N 1
ATOM 872 C CA . PHE A 1 113 ? -1.263 1.843 1.751 1.00 96.00 113 PHE A CA 1
ATOM 873 C C . PHE A 1 113 ? -0.804 1.389 3.140 1.00 96.00 113 PHE A C 1
ATOM 875 O O . PHE A 1 113 ? -1.570 1.466 4.103 1.00 96.00 113 PHE A O 1
ATOM 882 N N . MET A 1 114 ? 0.448 0.949 3.275 1.00 97.12 114 MET A N 1
ATOM 883 C CA . MET A 1 114 ? 1.023 0.621 4.579 1.00 97.12 114 MET A CA 1
ATOM 884 C C . MET A 1 114 ? 1.127 1.870 5.476 1.00 97.12 114 MET A C 1
ATOM 886 O O . MET A 1 114 ? 0.782 1.806 6.657 1.00 97.12 114 MET A O 1
ATOM 890 N N . MET A 1 115 ? 1.536 3.018 4.926 1.00 97.62 115 MET A N 1
ATOM 891 C CA . MET A 1 115 ? 1.617 4.288 5.656 1.00 97.62 115 MET A CA 1
ATOM 892 C C . MET A 1 115 ? 0.253 4.793 6.128 1.00 97.62 115 MET A C 1
ATOM 894 O O . MET A 1 115 ? 0.172 5.365 7.211 1.00 97.62 115 MET A O 1
ATOM 898 N N . ILE A 1 116 ? -0.831 4.534 5.388 1.00 97.19 116 ILE A N 1
ATOM 899 C CA . ILE A 1 116 ? -2.192 4.825 5.868 1.00 97.19 116 ILE A CA 1
ATOM 900 C C . ILE A 1 116 ? -2.479 4.045 7.158 1.00 97.19 116 ILE A C 1
ATOM 902 O O . ILE A 1 116 ? -2.931 4.628 8.145 1.00 97.19 116 ILE A O 1
ATOM 906 N N . ALA A 1 117 ? -2.179 2.742 7.183 1.00 97.50 117 ALA A N 1
ATOM 907 C CA . ALA A 1 117 ? -2.375 1.919 8.376 1.00 97.50 117 ALA A CA 1
ATOM 908 C C . ALA A 1 117 ? -1.475 2.368 9.540 1.00 97.50 117 ALA A C 1
ATOM 910 O O . ALA A 1 117 ? -1.939 2.446 10.679 1.00 97.50 117 ALA A O 1
ATOM 911 N N . LEU A 1 118 ? -0.214 2.720 9.266 1.00 97.50 118 LEU A N 1
ATOM 912 C CA . LEU A 1 118 ? 0.701 3.236 10.286 1.00 97.50 118 LEU A CA 1
ATOM 913 C C . LEU A 1 118 ? 0.237 4.589 10.843 1.00 97.50 118 LEU A C 1
ATOM 915 O O . LEU A 1 118 ? 0.274 4.800 12.052 1.00 97.50 118 LEU A O 1
ATOM 919 N N . GLY A 1 119 ? -0.246 5.488 9.984 1.00 97.88 119 GLY A N 1
ATOM 920 C CA . GLY A 1 119 ? -0.797 6.780 10.386 1.00 97.88 119 GLY A CA 1
ATOM 921 C C . GLY A 1 119 ? -2.017 6.626 11.293 1.00 97.88 119 GLY A C 1
ATOM 922 O O . GLY A 1 119 ? -2.123 7.312 12.308 1.00 97.88 119 GLY A O 1
ATOM 923 N N . VAL A 1 120 ? -2.898 5.668 10.989 1.00 97.94 120 VAL A N 1
ATOM 924 C CA . VAL A 1 120 ? -4.042 5.334 11.851 1.00 97.94 120 VAL A CA 1
ATOM 925 C C . VAL A 1 120 ? -3.571 4.762 13.187 1.00 97.94 120 VAL A C 1
ATOM 927 O O . VAL A 1 120 ? -4.129 5.129 14.215 1.00 97.94 120 VAL A O 1
ATOM 930 N N . LEU A 1 121 ? -2.529 3.922 13.208 1.00 97.38 121 LEU A N 1
ATOM 931 C CA . LEU A 1 121 ? -1.959 3.397 14.453 1.00 97.38 121 LEU A CA 1
ATOM 932 C C . LEU A 1 121 ? -1.360 4.510 15.323 1.00 97.38 121 LEU A C 1
ATOM 934 O O . LEU A 1 121 ? -1.600 4.546 16.529 1.00 97.38 121 LEU A O 1
ATOM 938 N N . ALA A 1 122 ? -0.612 5.433 14.716 1.00 97.69 122 ALA A N 1
ATOM 939 C CA . ALA A 1 122 ? -0.058 6.588 15.412 1.00 97.69 122 ALA A CA 1
ATOM 940 C C . ALA A 1 122 ? -1.175 7.472 15.986 1.00 97.69 122 ALA A C 1
ATOM 942 O O . ALA A 1 122 ? -1.143 7.831 17.162 1.00 97.69 122 ALA A O 1
ATOM 943 N N . PHE A 1 123 ? -2.206 7.761 15.188 1.00 97.19 123 PHE A N 1
ATOM 944 C CA . PHE A 1 123 ? -3.367 8.524 15.640 1.00 97.19 123 PHE A CA 1
ATOM 945 C C . PHE A 1 123 ? -4.119 7.813 16.772 1.00 97.19 123 PHE A C 1
ATOM 947 O O . PHE A 1 123 ? -4.437 8.437 17.781 1.00 97.19 123 PHE A O 1
ATOM 954 N N . TYR A 1 124 ? -4.344 6.505 16.647 1.00 96.62 124 TYR A N 1
ATOM 955 C CA . TYR A 1 124 ? -4.951 5.662 17.676 1.00 96.62 124 TYR A CA 1
ATOM 956 C C . TYR A 1 124 ? -4.188 5.743 19.007 1.00 96.62 124 TYR A C 1
ATOM 958 O O . TYR A 1 124 ? -4.793 5.984 20.052 1.00 96.62 124 TYR A O 1
ATOM 966 N N . ALA A 1 125 ? -2.857 5.627 18.969 1.00 96.81 125 ALA A N 1
ATOM 967 C CA . ALA A 1 125 ? -2.012 5.749 20.154 1.00 96.81 125 ALA A CA 1
ATOM 968 C C . ALA A 1 125 ? -2.111 7.143 20.799 1.00 96.81 125 ALA A C 1
ATOM 970 O O . ALA A 1 125 ? -2.203 7.248 22.024 1.00 96.81 125 ALA A O 1
ATOM 971 N N . ILE A 1 126 ? -2.158 8.206 19.987 1.00 97.19 126 ILE A N 1
ATOM 972 C CA . ILE A 1 126 ? -2.330 9.583 20.474 1.00 97.19 126 ILE A CA 1
ATOM 973 C C . ILE A 1 126 ? -3.664 9.742 21.207 1.00 97.19 126 ILE A C 1
ATOM 975 O O . ILE A 1 126 ? -3.677 10.311 22.293 1.00 97.19 126 ILE A O 1
ATOM 979 N N . GLN A 1 127 ? -4.766 9.211 20.666 1.00 96.31 127 GLN A N 1
ATOM 980 C CA . GLN A 1 127 ? -6.090 9.323 21.295 1.00 96.31 127 GLN A CA 1
ATOM 981 C C . GLN A 1 127 ? -6.134 8.694 22.696 1.00 96.31 127 GLN A C 1
ATOM 983 O O . GLN A 1 127 ? -6.756 9.243 23.610 1.00 96.31 127 GLN A O 1
ATOM 988 N N . ILE A 1 128 ? -5.448 7.560 22.876 1.00 94.62 128 ILE A N 1
ATOM 989 C CA . ILE A 1 128 ? -5.322 6.889 24.176 1.00 94.62 128 ILE A CA 1
ATOM 990 C C . ILE A 1 128 ? -4.450 7.721 25.121 1.00 94.62 128 ILE A C 1
ATOM 992 O O . ILE A 1 128 ? -4.843 7.965 26.262 1.00 94.62 128 ILE A O 1
ATOM 996 N N . ALA A 1 129 ? -3.293 8.191 24.647 1.00 96.81 129 ALA A N 1
ATOM 997 C CA . ALA A 1 129 ? -2.358 8.981 25.446 1.00 96.81 129 ALA A CA 1
ATOM 998 C C . ALA A 1 129 ? -2.961 10.316 25.913 1.00 96.81 129 ALA A C 1
ATOM 1000 O O . ALA A 1 129 ? -2.752 10.725 27.053 1.00 96.81 129 ALA A O 1
ATOM 1001 N N . SER A 1 130 ? -3.746 10.974 25.057 1.00 96.62 130 SER A N 1
ATOM 1002 C CA . SER A 1 130 ? -4.427 12.232 25.373 1.00 96.62 130 SER A CA 1
ATOM 1003 C C . SER A 1 130 ? -5.729 12.046 26.155 1.00 96.62 130 SER A C 1
ATOM 1005 O O . SER A 1 130 ? -6.414 13.033 26.411 1.00 96.62 130 SER A O 1
ATOM 1007 N N . GLN A 1 131 ? -6.110 10.805 26.484 1.00 94.88 131 GLN A N 1
ATOM 1008 C CA . GLN A 1 131 ? -7.346 10.476 27.202 1.00 94.88 131 GLN A CA 1
ATOM 1009 C C . GLN A 1 131 ? -8.602 11.091 26.551 1.00 94.88 131 GLN A C 1
ATOM 1011 O O . GLN A 1 131 ? -9.496 11.608 27.223 1.00 94.88 131 GLN A O 1
ATOM 1016 N N . ALA A 1 132 ? -8.681 11.057 25.217 1.00 93.62 132 ALA A N 1
ATOM 1017 C CA . ALA A 1 132 ? -9.776 11.681 24.483 1.00 93.62 132 ALA A CA 1
ATOM 1018 C C . ALA A 1 132 ? -11.097 10.914 24.676 1.00 93.62 132 ALA A C 1
ATOM 1020 O O . ALA A 1 132 ? -11.271 9.818 24.144 1.00 93.62 132 ALA A O 1
ATOM 1021 N N . GLY A 1 133 ? -12.063 11.515 25.378 1.00 93.44 133 GLY A N 1
ATOM 1022 C CA . GLY A 1 133 ? -13.317 10.852 25.774 1.00 93.44 133 GLY A CA 1
ATOM 1023 C C . GLY A 1 133 ? -14.290 10.492 24.642 1.00 93.44 133 GLY A C 1
ATOM 1024 O O . GLY A 1 133 ? -15.181 9.674 24.848 1.00 93.44 133 GLY A O 1
ATOM 1025 N N . TRP A 1 134 ? -14.132 11.061 23.443 1.00 94.94 134 TRP A N 1
ATOM 1026 C CA . TRP A 1 134 ? -14.985 10.760 22.283 1.00 94.94 134 TRP A CA 1
ATOM 1027 C C . TRP A 1 134 ? -14.450 9.603 21.429 1.00 94.94 134 TRP A C 1
ATOM 1029 O O . TRP A 1 134 ? -15.213 8.952 20.723 1.00 94.94 134 TRP A O 1
ATOM 1039 N N . SER A 1 135 ? -13.146 9.334 21.493 1.00 94.44 135 SER A N 1
ATOM 1040 C CA . SER A 1 135 ? -12.460 8.354 20.645 1.00 94.44 135 SER A CA 1
ATOM 1041 C C . SER A 1 135 ? -12.799 6.868 20.895 1.00 94.44 135 SER A C 1
ATOM 1043 O O . SER A 1 135 ? -12.704 6.101 19.928 1.00 94.44 135 SER A O 1
ATOM 1045 N N . PRO A 1 136 ? -13.267 6.420 22.089 1.00 94.00 136 PRO A N 1
ATOM 1046 C CA . PRO A 1 136 ? -13.514 4.999 22.346 1.00 94.00 136 PRO A CA 1
ATOM 1047 C C . PRO A 1 136 ? -14.512 4.338 21.394 1.00 94.00 136 PRO A C 1
ATOM 1049 O O . PRO A 1 136 ? -14.384 3.153 21.091 1.00 94.00 136 PRO A O 1
ATOM 1052 N N . VAL A 1 137 ? -15.481 5.094 20.864 1.00 94.88 137 VAL A N 1
ATOM 1053 C CA . VAL A 1 137 ? -16.464 4.553 19.908 1.00 94.88 137 VAL A CA 1
ATOM 1054 C C . VAL A 1 137 ? -15.845 4.199 18.550 1.00 94.88 137 VAL A C 1
ATOM 1056 O O . VAL A 1 137 ? -16.420 3.409 17.804 1.00 94.88 137 VAL A O 1
ATOM 1059 N N . LEU A 1 138 ? -14.669 4.748 18.230 1.00 95.12 138 LEU A N 1
ATOM 1060 C CA . LEU A 1 138 ? -13.968 4.537 16.962 1.00 95.12 138 LEU A CA 1
ATOM 1061 C C . LEU A 1 138 ? -12.831 3.512 17.052 1.00 95.12 138 LEU A C 1
ATOM 1063 O O . LEU A 1 138 ? -12.356 3.060 16.009 1.00 95.12 138 LEU A O 1
ATOM 1067 N N . PHE A 1 139 ? -12.395 3.121 18.255 1.00 94.62 139 PHE A N 1
ATOM 1068 C CA . PHE A 1 139 ? -11.245 2.224 18.445 1.00 94.62 139 PHE A CA 1
ATOM 1069 C C . PHE A 1 139 ? -11.372 0.922 17.662 1.00 94.62 139 PHE A C 1
ATOM 1071 O O . PHE A 1 139 ? -10.435 0.529 16.978 1.00 94.62 139 PHE A O 1
ATOM 1078 N N . ARG A 1 140 ? -12.566 0.328 17.619 1.00 95.00 140 ARG A N 1
ATOM 1079 C CA . ARG A 1 140 ? -12.792 -0.907 16.860 1.00 95.00 140 ARG A CA 1
ATOM 1080 C C . ARG A 1 140 ? -12.600 -0.747 15.346 1.00 95.00 140 ARG A C 1
ATOM 1082 O O . ARG A 1 140 ? -12.221 -1.700 14.671 1.00 95.00 140 ARG A O 1
ATOM 1089 N N . VAL A 1 141 ? -12.886 0.435 14.799 1.00 95.81 141 VAL A N 1
ATOM 1090 C CA . VAL A 1 141 ? -12.654 0.735 13.376 1.00 95.81 141 VAL A CA 1
ATOM 1091 C C . VAL A 1 141 ? -11.168 0.979 13.136 1.00 95.81 141 VAL A C 1
ATOM 1093 O O . VAL A 1 141 ? -10.617 0.441 12.180 1.00 95.81 141 VAL A O 1
ATOM 1096 N N . MET A 1 142 ? -10.512 1.731 14.024 1.00 96.75 142 MET A N 1
ATOM 1097 C CA . MET A 1 142 ? -9.073 1.983 13.943 1.00 96.75 142 MET A CA 1
ATOM 1098 C C . MET A 1 142 ? -8.268 0.681 14.015 1.00 96.75 142 MET A C 1
ATOM 1100 O O . MET A 1 142 ? -7.443 0.451 13.141 1.00 96.75 142 MET A O 1
ATOM 1104 N N . GLU A 1 143 ? -8.575 -0.213 14.957 1.00 94.94 143 GLU A N 1
ATOM 1105 C CA . GLU A 1 143 ? -7.983 -1.559 15.049 1.00 94.94 143 GLU A CA 1
ATOM 1106 C C . GLU A 1 143 ? -8.207 -2.389 13.775 1.00 94.94 143 GLU A C 1
ATOM 1108 O O . GLU A 1 143 ? -7.323 -3.114 13.322 1.00 94.94 143 GLU A O 1
ATOM 1113 N N . GLY A 1 144 ? -9.388 -2.267 13.160 1.00 95.69 144 GLY A N 1
ATOM 1114 C CA . GLY A 1 144 ? -9.692 -2.931 11.893 1.00 95.69 144 GLY A CA 1
ATOM 1115 C C . GLY A 1 144 ? -8.827 -2.433 10.731 1.00 95.69 144 GLY A C 1
ATOM 1116 O O . GLY A 1 144 ? -8.411 -3.233 9.897 1.00 95.69 144 GLY A O 1
ATOM 1117 N N . ILE A 1 145 ? -8.530 -1.132 10.683 1.00 96.56 145 ILE A N 1
ATOM 1118 C CA . ILE A 1 145 ? -7.655 -0.544 9.659 1.00 96.56 145 ILE A CA 1
ATOM 1119 C C . ILE A 1 145 ? -6.187 -0.905 9.931 1.00 96.56 145 ILE A C 1
ATOM 1121 O O . ILE A 1 145 ? -5.466 -1.292 9.010 1.00 96.56 145 ILE A O 1
ATOM 1125 N N . THR A 1 146 ? -5.735 -0.837 11.187 1.00 97.12 146 THR A N 1
ATOM 1126 C CA . THR A 1 146 ? -4.346 -1.156 11.555 1.00 97.12 146 THR A CA 1
ATOM 1127 C C . THR A 1 146 ? -4.014 -2.639 11.405 1.00 97.12 146 THR A C 1
ATOM 1129 O O . THR A 1 146 ? -2.840 -2.975 11.266 1.00 97.12 146 THR A O 1
ATOM 1132 N N . ALA A 1 147 ? -5.011 -3.527 11.318 1.00 96.38 147 ALA A N 1
ATOM 1133 C CA . ALA A 1 147 ? -4.808 -4.934 10.967 1.00 96.38 147 ALA A CA 1
ATOM 1134 C C . ALA A 1 147 ? -4.099 -5.128 9.609 1.00 96.38 147 ALA A C 1
ATOM 1136 O O . ALA A 1 147 ? -3.449 -6.152 9.404 1.00 96.38 147 ALA A O 1
ATOM 1137 N N . TYR A 1 148 ? -4.175 -4.149 8.696 1.00 97.12 148 TYR A N 1
ATOM 1138 C CA . TYR A 1 148 ? -3.437 -4.173 7.429 1.00 97.12 148 TYR A CA 1
ATOM 1139 C C . TYR A 1 148 ? -1.940 -3.860 7.581 1.00 97.12 148 TYR A C 1
ATOM 1141 O O . TYR A 1 148 ? -1.162 -4.194 6.691 1.00 97.12 148 TYR A O 1
ATOM 1149 N N . LEU A 1 149 ? -1.500 -3.265 8.696 1.00 97.06 149 LEU A N 1
ATOM 1150 C CA . LEU A 1 149 ? -0.117 -2.812 8.860 1.00 97.06 149 LEU A CA 1
ATOM 1151 C C . LEU A 1 149 ? 0.894 -3.954 8.707 1.00 97.06 149 LEU A C 1
ATOM 1153 O O . LEU A 1 149 ? 1.860 -3.811 7.965 1.00 97.06 149 LEU A O 1
ATOM 1157 N N . LEU A 1 150 ? 0.663 -5.088 9.377 1.00 96.25 150 LEU A N 1
ATOM 1158 C CA . LEU A 1 150 ? 1.580 -6.228 9.322 1.00 96.25 150 LEU A CA 1
ATOM 1159 C C . LEU A 1 150 ? 1.621 -6.867 7.917 1.00 96.25 150 LEU A C 1
ATOM 1161 O O . LEU A 1 150 ? 2.720 -6.981 7.374 1.00 96.25 150 LEU A O 1
ATOM 1165 N N . PRO A 1 151 ? 0.484 -7.223 7.278 1.00 96.44 151 PRO A N 1
ATOM 1166 C CA . PRO A 1 151 ? 0.489 -7.670 5.884 1.00 96.44 151 PRO A CA 1
ATOM 1167 C C . PRO A 1 151 ? 1.151 -6.669 4.930 1.00 96.44 151 PRO A C 1
ATOM 1169 O O . PRO A 1 151 ? 1.965 -7.064 4.100 1.00 96.44 151 PRO A O 1
ATOM 1172 N N . GLY A 1 152 ? 0.844 -5.376 5.068 1.00 96.12 152 GLY A N 1
ATOM 1173 C CA . GLY A 1 152 ? 1.416 -4.316 4.241 1.00 96.12 152 GLY A CA 1
ATOM 1174 C C . GLY A 1 152 ? 2.934 -4.205 4.391 1.00 96.12 152 GLY A C 1
ATOM 1175 O O . GLY A 1 152 ? 3.638 -4.126 3.389 1.00 96.12 152 GLY A O 1
ATOM 1176 N N . ALA A 1 153 ? 3.450 -4.278 5.620 1.00 96.38 153 ALA A N 1
ATOM 1177 C CA . ALA A 1 153 ? 4.886 -4.252 5.888 1.00 96.38 153 ALA A CA 1
ATOM 1178 C C . ALA A 1 153 ? 5.613 -5.464 5.289 1.00 96.38 153 ALA A C 1
ATOM 1180 O O . ALA A 1 153 ? 6.685 -5.311 4.708 1.00 96.38 153 ALA A O 1
ATOM 1181 N N . VAL A 1 154 ? 5.011 -6.657 5.370 1.00 97.31 154 VAL A N 1
ATOM 1182 C CA . VAL A 1 154 ? 5.555 -7.864 4.729 1.00 97.31 154 VAL A CA 1
ATOM 1183 C C . VAL A 1 154 ? 5.599 -7.696 3.209 1.00 97.31 154 VAL A C 1
ATOM 1185 O O . VAL A 1 154 ? 6.616 -8.011 2.602 1.00 97.31 154 VAL A O 1
ATOM 1188 N N . ILE A 1 155 ? 4.544 -7.156 2.591 1.00 95.62 155 ILE A N 1
ATOM 1189 C CA . ILE A 1 155 ? 4.508 -6.900 1.142 1.00 95.62 155 ILE A CA 1
ATOM 1190 C C . ILE A 1 155 ? 5.617 -5.924 0.732 1.00 95.62 155 ILE A C 1
ATOM 1192 O O . ILE A 1 155 ? 6.348 -6.205 -0.214 1.00 95.62 155 ILE A O 1
ATOM 1196 N N . VAL A 1 156 ? 5.780 -4.807 1.449 1.00 95.94 156 VAL A N 1
ATOM 1197 C CA . VAL A 1 156 ? 6.840 -3.825 1.164 1.00 95.94 156 VAL A CA 1
ATOM 1198 C C . VAL A 1 156 ? 8.225 -4.460 1.282 1.00 95.94 156 VAL A C 1
ATOM 1200 O O . VAL A 1 156 ? 9.055 -4.266 0.397 1.00 95.94 156 VAL A O 1
ATOM 1203 N N . LEU A 1 157 ? 8.469 -5.255 2.329 1.00 95.69 157 LEU A N 1
ATOM 1204 C CA . LEU A 1 157 ? 9.745 -5.946 2.517 1.00 95.69 157 LEU A CA 1
ATOM 1205 C C . LEU A 1 157 ? 10.027 -6.943 1.385 1.00 95.69 157 LEU A C 1
ATOM 1207 O O . LEU A 1 157 ? 11.140 -6.978 0.866 1.00 95.69 157 LEU A O 1
ATOM 1211 N N . LEU A 1 158 ? 9.024 -7.727 0.982 1.00 95.50 158 LEU A N 1
ATOM 1212 C CA . LEU A 1 158 ? 9.154 -8.673 -0.127 1.00 95.50 158 LEU A CA 1
ATOM 1213 C C . LEU A 1 158 ? 9.469 -7.960 -1.443 1.00 95.50 158 LEU A C 1
ATOM 1215 O O . LEU A 1 158 ? 10.346 -8.416 -2.169 1.00 95.50 158 LEU A O 1
ATOM 1219 N N . ILE A 1 159 ? 8.802 -6.837 -1.734 1.00 94.00 159 ILE A N 1
ATOM 1220 C CA . ILE A 1 159 ? 9.085 -6.032 -2.930 1.00 94.00 159 ILE A CA 1
ATOM 1221 C C . ILE A 1 159 ? 10.503 -5.466 -2.865 1.00 94.00 159 ILE A C 1
ATOM 1223 O O . ILE A 1 159 ? 11.220 -5.571 -3.849 1.00 94.00 159 ILE A O 1
ATOM 1227 N N . ALA A 1 160 ? 10.927 -4.917 -1.722 1.00 92.81 160 ALA A N 1
ATOM 1228 C CA . ALA A 1 160 ? 12.266 -4.352 -1.560 1.00 92.81 160 ALA A CA 1
ATOM 1229 C C . ALA A 1 160 ? 13.363 -5.390 -1.832 1.00 92.81 160 ALA A C 1
ATOM 1231 O O . ALA A 1 160 ? 14.296 -5.118 -2.584 1.00 92.81 160 ALA A O 1
ATOM 1232 N N . ILE A 1 161 ? 13.219 -6.591 -1.261 1.00 94.12 161 ILE A N 1
ATOM 1233 C CA . ILE A 1 161 ? 14.147 -7.703 -1.494 1.00 94.12 161 ILE A CA 1
ATOM 1234 C C . ILE A 1 161 ? 14.104 -8.125 -2.963 1.00 94.12 161 ILE A C 1
ATOM 1236 O O . ILE A 1 161 ? 15.151 -8.261 -3.580 1.00 94.12 161 ILE A O 1
ATOM 1240 N N . ALA A 1 162 ? 12.912 -8.301 -3.536 1.00 91.44 162 ALA A N 1
ATOM 1241 C CA . ALA A 1 162 ? 12.763 -8.756 -4.913 1.00 91.44 162 ALA A CA 1
ATOM 1242 C C . ALA A 1 162 ? 13.277 -7.741 -5.947 1.00 91.44 162 ALA A C 1
ATOM 1244 O O . ALA A 1 162 ? 13.780 -8.155 -6.978 1.00 91.44 162 ALA A O 1
ATOM 1245 N N . SER A 1 163 ? 13.180 -6.438 -5.669 1.00 87.69 163 SER A N 1
ATOM 1246 C CA . SER A 1 163 ? 13.714 -5.379 -6.536 1.00 87.69 163 SER A CA 1
ATOM 1247 C C . SER A 1 163 ? 15.227 -5.187 -6.426 1.00 87.69 163 SER A C 1
ATOM 1249 O O . SER A 1 163 ? 15.812 -4.509 -7.263 1.00 87.69 163 SER A O 1
ATOM 1251 N N . ALA A 1 164 ? 15.842 -5.703 -5.358 1.00 84.75 164 ALA A N 1
ATOM 1252 C CA . ALA A 1 164 ? 17.280 -5.600 -5.116 1.00 84.75 164 ALA A CA 1
ATOM 1253 C C . ALA A 1 164 ? 18.067 -6.819 -5.632 1.00 84.75 164 ALA A C 1
ATOM 1255 O O . ALA A 1 164 ? 19.297 -6.768 -5.654 1.00 84.75 164 ALA A O 1
ATOM 1256 N N . LEU A 1 165 ? 17.363 -7.904 -5.978 1.00 80.38 165 LEU A N 1
ATOM 1257 C CA . LEU A 1 165 ? 17.897 -9.119 -6.599 1.00 80.38 165 LEU A CA 1
ATOM 1258 C C . LEU A 1 165 ? 17.881 -8.988 -8.123 1.00 80.38 165 LEU A C 1
ATOM 1260 O O . LEU A 1 165 ? 18.846 -9.494 -8.735 1.00 80.38 165 LEU A O 1
#

Sequence (165 aa):
MYTFSNKLKTFSIALIVLGVLGVGYGFMTSHKSLEDVKEMLAEEASHHGGEHETTTKAHVVAGVEDHSNNAHEENAHGALADVDHHGDEHAEHVMHQIHNRPWAALYVAAFFFMMIALGVLAFYAIQIASQAGWSPVLFRVMEGITAYLLPGAVIVLLIAIASAL